Protein AF-A0A2E4IBY7-F1 (afdb_monomer)

Mean predicted aligned error: 4.53 Å

pLDDT: mean 88.71, std 9.63, range [53.53, 96.25]

Sequence (70 aa):
MSQFSWTLLDDFGKRYEIGLYHGDRSKYVLIYVNKKPIVVDFSIKETKKYSFYIGHELCEMKIEKKTGQF

Solvent-accessible surface area (backbone atoms only — not comparable to full-atom values): 4329 Å² total; per-residue (Å²): 113,51,74,49,73,52,76,46,70,51,99,86,69,51,77,39,46,37,35,41,39,39,37,70,87,69,21,32,40,39,34,26,50,70,89,40,80,77,42,79,45,75,69,60,86,62,63,46,76,48,76,50,72,58,90,92,43,82,44,76,49,74,51,71,63,48,95,94,50,123

Foldseek 3Di:
DDKDWDWDQDPVRDIWIWIWDADQVFRWIFIDIPNHTPDTDTDNDAKDKDWDDDPNDIDIDIDHDDVPGD

Nearest PDB structures (foldseek):
  3mx7-assembly1_A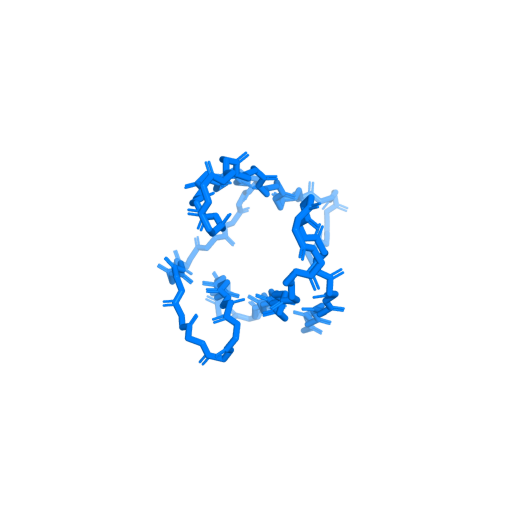  TM=8.356E-01  e=2.842E-02  Homo sapiens
  5j3b-assembly2_B  TM=4.031E-01  e=4.322E+00  Acinetobacter baumannii
  8s8u-assembly1_A  TM=3.345E-01  e=4.090E+00  Escherichia coli K-12
  8s8u-assembly2_B  TM=3.334E-01  e=4.826E+00  Escherichia coli K-12

Secondary structure (DSSP, 8-state):
-EEEEEEEE-TT--EEEEEEEE-TTT--EEEEETTEEEEEE----S-EEEEEEETTEEEEEEE--BTTB-

Radius of gyration: 12.81 Å; Cα contacts (8 Å, |Δi|>4): 125; chains: 1; bounding box: 35×18×30 Å

Structure (mmCIF, N/CA/C/O backbone):
data_AF-A0A2E4IBY7-F1
#
_entry.id   AF-A0A2E4IBY7-F1
#
loop_
_atom_site.group_PDB
_atom_site.id
_atom_site.type_symbol
_atom_site.label_atom_id
_atom_site.label_alt_id
_atom_site.label_comp_id
_atom_site.label_asym_id
_atom_site.label_entity_id
_atom_site.label_seq_id
_atom_site.pdbx_PDB_ins_code
_atom_site.Cartn_x
_atom_site.Cartn_y
_atom_site.Cartn_z
_atom_site.occupancy
_atom_site.B_iso_or_equiv
_atom_site.auth_seq_id
_atom_site.auth_comp_id
_atom_site.auth_asym_id
_atom_site.auth_atom_id
_atom_site.pdbx_PDB_model_num
ATOM 1 N N . MET A 1 1 ? -15.078 8.394 2.421 1.00 65.12 1 MET A N 1
ATOM 2 C CA . MET A 1 1 ? -14.410 7.371 1.606 1.00 65.12 1 MET A CA 1
ATOM 3 C C . MET A 1 1 ? -13.167 8.056 1.128 1.00 65.12 1 MET A C 1
ATOM 5 O O . MET A 1 1 ? -13.306 9.085 0.475 1.00 65.12 1 MET A O 1
ATOM 9 N N . SER A 1 2 ? -11.994 7.574 1.518 1.00 81.88 2 SER A N 1
ATOM 10 C CA . SER A 1 2 ? -10.740 8.233 1.170 1.00 81.88 2 SER A CA 1
ATOM 11 C C . SER A 1 2 ? -9.943 7.363 0.203 1.00 81.88 2 SER A C 1
ATOM 13 O O . SER A 1 2 ? -9.701 6.176 0.432 1.00 81.88 2 SER A O 1
ATOM 15 N N . GLN A 1 3 ? -9.590 7.959 -0.933 1.00 90.88 3 GLN A N 1
ATOM 16 C CA . GLN A 1 3 ? -8.722 7.360 -1.933 1.00 90.88 3 GLN A CA 1
ATOM 17 C C . GLN A 1 3 ? -7.589 8.337 -2.212 1.00 90.88 3 GLN A C 1
ATOM 19 O O . GLN A 1 3 ? -7.827 9.512 -2.486 1.00 90.88 3 GLN A O 1
ATOM 24 N N . PHE A 1 4 ? -6.364 7.834 -2.139 1.00 92.75 4 PHE A N 1
ATOM 25 C CA . PHE A 1 4 ? -5.152 8.590 -2.401 1.00 92.75 4 PHE A CA 1
ATOM 26 C C . PHE A 1 4 ? -4.330 7.864 -3.452 1.00 92.75 4 PHE A C 1
ATOM 28 O O . PHE A 1 4 ? -4.253 6.636 -3.452 1.00 92.75 4 PHE A O 1
ATOM 35 N N . SER A 1 5 ? -3.689 8.626 -4.327 1.00 94.56 5 SER A N 1
ATOM 36 C CA . SER A 1 5 ? -2.741 8.097 -5.299 1.00 94.56 5 SER A CA 1
ATOM 37 C C . SER A 1 5 ? -1.582 9.058 -5.466 1.00 94.56 5 SER A C 1
ATOM 39 O O . SER A 1 5 ? -1.790 10.269 -5.544 1.00 94.56 5 SER A O 1
ATOM 41 N N . TRP A 1 6 ? -0.373 8.524 -5.552 1.00 95.00 6 TRP A N 1
ATOM 42 C CA . TRP A 1 6 ? 0.834 9.297 -5.807 1.00 95.00 6 TRP A CA 1
ATOM 43 C C . TRP A 1 6 ? 1.818 8.476 -6.637 1.00 95.00 6 TRP A C 1
ATOM 45 O O . TRP A 1 6 ? 1.709 7.255 -6.742 1.00 95.00 6 TRP A O 1
ATOM 55 N N . THR A 1 7 ? 2.773 9.155 -7.269 1.00 94.88 7 THR A N 1
ATOM 56 C CA . THR A 1 7 ? 3.845 8.500 -8.026 1.00 94.88 7 THR A CA 1
ATOM 57 C C . THR A 1 7 ? 5.136 8.572 -7.231 1.00 94.88 7 THR A C 1
ATOM 59 O O . THR A 1 7 ? 5.538 9.654 -6.812 1.00 94.88 7 THR A O 1
ATOM 62 N N . LEU A 1 8 ? 5.787 7.427 -7.055 1.00 92.44 8 LEU A N 1
ATOM 63 C CA . LEU A 1 8 ? 7.151 7.333 -6.550 1.00 92.44 8 LEU A CA 1
ATOM 64 C C . LEU A 1 8 ? 8.107 7.144 -7.734 1.00 92.44 8 LEU A C 1
ATOM 66 O O . LEU A 1 8 ? 7.825 6.360 -8.643 1.00 92.44 8 LEU A O 1
ATOM 70 N N . LEU A 1 9 ? 9.220 7.870 -7.719 1.00 93.31 9 LEU A N 1
ATOM 71 C CA . LEU A 1 9 ? 10.354 7.675 -8.618 1.00 93.31 9 LEU A CA 1
ATOM 72 C C . LEU A 1 9 ? 11.470 7.004 -7.823 1.00 93.31 9 LEU A C 1
ATOM 74 O O . LEU A 1 9 ? 11.779 7.477 -6.733 1.00 93.31 9 LEU A O 1
ATOM 78 N N . ASP A 1 10 ? 12.039 5.922 -8.350 1.00 90.38 10 ASP A N 1
ATOM 79 C CA . ASP A 1 10 ? 13.276 5.368 -7.793 1.00 90.38 10 ASP A CA 1
ATOM 80 C C . ASP A 1 10 ? 14.520 6.082 -8.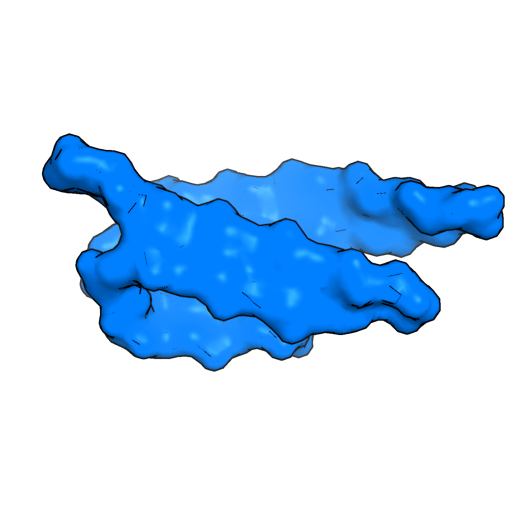341 1.00 90.38 10 ASP A C 1
ATOM 82 O O . ASP A 1 10 ? 14.440 6.905 -9.261 1.00 90.38 10 ASP A O 1
ATOM 86 N N . ASP A 1 11 ? 15.678 5.730 -7.784 1.00 89.25 11 ASP A N 1
ATOM 87 C CA . ASP A 1 11 ? 16.982 6.303 -8.137 1.00 89.25 11 ASP A CA 1
ATOM 88 C C . ASP A 1 11 ? 17.380 6.062 -9.605 1.00 89.25 11 ASP A C 1
ATOM 90 O O . ASP A 1 11 ? 18.236 6.762 -10.146 1.00 89.25 11 ASP A O 1
ATOM 94 N N . PHE A 1 12 ? 16.736 5.106 -10.283 1.00 91.62 12 PHE A N 1
ATOM 95 C CA . PHE A 1 12 ? 16.953 4.79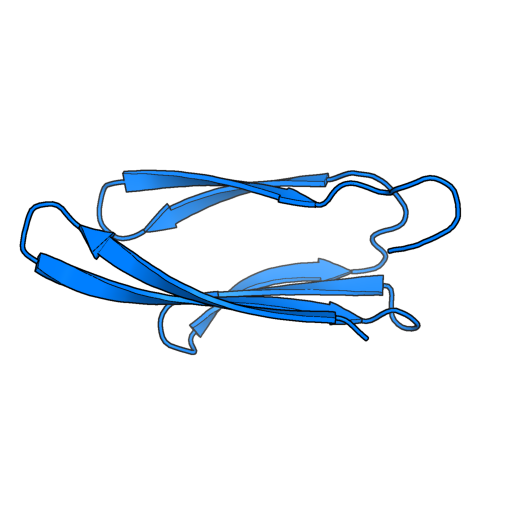0 -11.697 1.00 91.62 12 PHE A CA 1
ATOM 96 C C . PHE A 1 12 ? 15.897 5.431 -12.614 1.00 91.62 12 PHE A C 1
ATOM 98 O O . PHE A 1 12 ? 15.873 5.172 -13.819 1.00 91.62 12 PHE A O 1
ATOM 105 N N . GLY A 1 13 ? 15.015 6.273 -12.066 1.00 91.12 13 GLY A N 1
ATOM 106 C CA . GLY A 1 13 ? 13.978 6.992 -12.803 1.00 91.12 13 GLY A CA 1
ATOM 107 C C . GLY A 1 13 ? 12.742 6.155 -13.138 1.00 91.12 13 GLY A C 1
ATOM 108 O O . GLY A 1 13 ? 11.865 6.616 -13.880 1.00 91.12 13 GLY A O 1
ATOM 109 N N . LYS A 1 14 ? 12.625 4.937 -12.602 1.00 94.44 14 LYS A N 1
ATOM 110 C CA . LYS A 1 14 ? 11.436 4.109 -12.790 1.00 94.44 14 LYS A CA 1
ATOM 111 C C . LYS A 1 14 ? 10.302 4.630 -11.915 1.00 94.44 14 LYS A C 1
ATOM 113 O O . LYS A 1 14 ? 10.477 5.000 -10.757 1.00 94.44 14 LYS A O 1
ATOM 118 N N . ARG A 1 15 ? 9.107 4.652 -12.504 1.00 95.44 15 ARG A N 1
ATOM 119 C CA . ARG A 1 15 ? 7.884 5.165 -11.883 1.00 95.44 15 ARG A CA 1
ATOM 120 C C . ARG A 1 15 ? 7.055 4.038 -11.285 1.00 95.44 15 ARG A C 1
ATOM 122 O O . ARG A 1 15 ? 6.833 3.012 -11.931 1.00 95.44 15 ARG A O 1
ATOM 129 N N . TYR A 1 16 ? 6.536 4.285 -10.091 1.00 95.75 16 TYR A N 1
ATOM 130 C CA . TYR A 1 16 ? 5.582 3.425 -9.408 1.00 95.75 16 TYR A CA 1
ATOM 131 C C . TYR A 1 16 ? 4.341 4.239 -9.045 1.00 95.75 16 TYR A C 1
ATOM 133 O O . TYR A 1 16 ? 4.418 5.191 -8.271 1.00 95.75 16 TYR A O 1
ATOM 141 N N . GLU A 1 17 ? 3.197 3.870 -9.614 1.00 96.25 17 GLU A N 1
ATOM 142 C CA . GLU A 1 17 ? 1.894 4.427 -9.254 1.00 96.25 17 GLU A CA 1
ATOM 143 C C . GLU A 1 17 ? 1.403 3.716 -7.994 1.00 96.25 17 GLU A C 1
ATOM 145 O O . GLU A 1 17 ? 1.025 2.545 -8.045 1.00 96.25 17 GLU A O 1
ATOM 150 N N . ILE A 1 18 ? 1.429 4.406 -6.861 1.00 95.81 18 ILE A N 1
ATOM 151 C CA . ILE A 1 18 ? 0.970 3.871 -5.585 1.00 95.81 18 ILE A CA 1
ATOM 152 C C . ILE A 1 18 ? -0.432 4.404 -5.341 1.00 95.81 18 ILE A C 1
ATOM 154 O O . ILE A 1 18 ? -0.687 5.598 -5.501 1.00 95.81 18 ILE A O 1
ATOM 158 N N . GLY A 1 19 ? -1.334 3.526 -4.924 1.00 95.19 19 GLY A N 1
ATOM 159 C CA . GLY A 1 19 ? -2.644 3.933 -4.460 1.00 95.19 19 GLY A CA 1
ATOM 160 C C . GLY A 1 19 ? -3.025 3.284 -3.147 1.00 95.19 19 GLY A C 1
ATOM 161 O O . GLY A 1 19 ? -2.682 2.137 -2.863 1.00 95.19 19 GLY A O 1
ATOM 162 N N . LEU A 1 20 ? -3.752 4.060 -2.356 1.00 94.50 20 LEU A N 1
ATOM 163 C CA . LEU A 1 20 ? -4.356 3.672 -1.099 1.00 94.50 20 LEU A CA 1
ATOM 164 C C . LEU A 1 20 ? -5.856 3.920 -1.208 1.00 94.50 20 LEU A C 1
ATOM 166 O O . LEU A 1 20 ? -6.302 5.023 -1.523 1.00 94.50 20 LEU A O 1
ATOM 170 N N . TYR A 1 21 ? -6.628 2.898 -0.888 1.00 93.25 21 TYR A N 1
ATOM 171 C CA . TYR A 1 21 ? -8.058 2.995 -0.685 1.00 93.25 21 TYR A CA 1
ATOM 172 C C . TYR A 1 21 ? -8.379 2.628 0.760 1.00 93.25 21 TYR A C 1
ATOM 174 O O . TYR A 1 21 ? -7.961 1.571 1.236 1.00 93.25 21 TYR A O 1
ATOM 182 N N . HIS A 1 22 ? -9.144 3.486 1.435 1.00 89.19 22 HIS A N 1
ATOM 183 C CA . HIS A 1 22 ? -9.718 3.194 2.738 1.00 89.19 22 HIS A CA 1
ATOM 184 C C . HIS A 1 22 ? -11.239 3.375 2.701 1.00 89.19 22 HIS A C 1
ATOM 186 O O . HIS A 1 22 ? -11.778 4.467 2.499 1.00 89.19 22 HIS A O 1
ATOM 192 N N . GLY A 1 23 ? -11.954 2.265 2.872 1.00 86.38 23 GLY A N 1
ATOM 193 C CA . GLY A 1 23 ? -13.409 2.270 2.877 1.00 86.38 23 GLY A CA 1
ATOM 194 C C . GLY A 1 23 ? -13.953 2.693 4.238 1.00 86.38 23 GLY A C 1
ATOM 195 O O . GLY A 1 23 ? -13.890 1.918 5.183 1.00 86.38 23 GLY A O 1
ATOM 196 N N . ASP A 1 24 ? -14.565 3.872 4.361 1.00 77.19 24 ASP A N 1
ATOM 197 C CA . ASP A 1 24 ? -15.077 4.359 5.656 1.00 77.19 24 ASP A CA 1
ATOM 198 C C . ASP A 1 24 ? -16.078 3.415 6.331 1.00 77.19 24 ASP A C 1
ATOM 200 O O . ASP A 1 24 ? -16.089 3.319 7.556 1.00 77.19 24 ASP A O 1
ATOM 204 N N . ARG A 1 25 ? -16.948 2.754 5.555 1.00 81.06 25 ARG A N 1
ATOM 205 C CA . ARG A 1 25 ? -17.985 1.848 6.082 1.00 81.06 25 ARG A CA 1
ATOM 206 C C . ARG A 1 25 ? -17.476 0.422 6.235 1.00 81.06 25 ARG A C 1
ATOM 208 O O . ARG A 1 25 ? -17.722 -0.205 7.257 1.00 81.06 25 ARG A O 1
ATOM 215 N N . SER A 1 26 ? -16.770 -0.075 5.223 1.00 83.75 26 SER A N 1
ATOM 216 C CA . SER A 1 26 ? -16.232 -1.436 5.212 1.00 83.75 26 SER A CA 1
ATOM 217 C C . SER A 1 26 ? -15.001 -1.592 6.104 1.00 83.75 26 SER A C 1
ATOM 219 O O . SER A 1 26 ? -14.700 -2.694 6.552 1.00 83.75 26 SER A O 1
ATOM 221 N N . LYS A 1 27 ? -14.305 -0.486 6.393 1.00 84.56 27 LYS A N 1
ATOM 222 C CA . LYS A 1 27 ? -13.015 -0.451 7.090 1.00 84.56 27 LYS A CA 1
ATOM 223 C C . LYS A 1 27 ? -11.953 -1.297 6.387 1.00 84.56 27 LYS A C 1
ATOM 225 O O . LYS A 1 27 ? -11.113 -1.918 7.032 1.00 84.56 27 LYS A O 1
ATOM 230 N N . TYR A 1 28 ? -12.038 -1.369 5.060 1.00 91.12 28 TYR A N 1
ATOM 231 C CA . TYR A 1 28 ? -11.076 -2.092 4.235 1.00 91.12 28 TYR A CA 1
ATOM 232 C C . TYR A 1 28 ? -9.959 -1.147 3.832 1.00 91.12 28 TYR A C 1
ATOM 234 O O . TYR A 1 28 ? -10.235 -0.033 3.388 1.00 91.12 28 TYR A O 1
ATOM 242 N N . VAL A 1 29 ? -8.723 -1.610 3.960 1.00 92.94 29 VAL A N 1
ATOM 243 C CA . VAL A 1 29 ? -7.538 -0.977 3.397 1.00 92.94 29 VAL A CA 1
ATOM 244 C C . VAL A 1 29 ? -7.106 -1.796 2.192 1.00 92.94 29 VAL A C 1
ATOM 246 O O . VAL A 1 29 ? -6.914 -3.007 2.284 1.00 92.94 29 VAL A O 1
ATOM 249 N N . LEU A 1 30 ? -6.932 -1.123 1.063 1.00 94.44 30 LEU A N 1
ATOM 250 C CA . LEU A 1 30 ? -6.298 -1.679 -0.121 1.00 94.44 30 LEU A CA 1
ATOM 251 C C . LEU A 1 30 ? -5.129 -0.774 -0.493 1.00 94.44 30 LEU A C 1
ATOM 253 O O . LEU A 1 30 ? -5.325 0.408 -0.766 1.00 94.44 30 LEU A O 1
ATOM 257 N N . ILE A 1 31 ? -3.929 -1.341 -0.526 1.00 95.19 31 ILE A N 1
ATOM 258 C CA . ILE A 1 31 ? -2.746 -0.685 -1.079 1.00 95.19 31 ILE A CA 1
ATOM 259 C C . ILE A 1 31 ? -2.392 -1.407 -2.370 1.00 95.19 31 ILE A C 1
ATOM 261 O O . ILE A 1 31 ? -2.297 -2.638 -2.398 1.00 95.19 31 ILE A O 1
ATOM 265 N N . TYR A 1 32 ? -2.185 -0.648 -3.437 1.00 96.19 32 TYR A N 1
ATOM 266 C CA . TYR A 1 32 ? -1.785 -1.174 -4.732 1.00 96.19 32 TYR A CA 1
ATO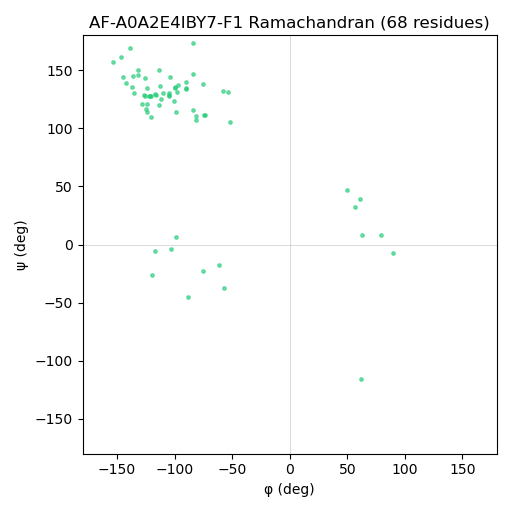M 267 C C . TYR A 1 32 ? -0.607 -0.398 -5.311 1.00 96.19 32 TYR A C 1
ATOM 269 O O . TYR A 1 32 ? -0.455 0.798 -5.078 1.00 96.19 32 TYR A O 1
ATOM 277 N N . VAL A 1 33 ? 0.210 -1.095 -6.098 1.00 95.75 33 VAL A N 1
ATOM 278 C CA . VAL A 1 33 ? 1.318 -0.520 -6.864 1.00 95.75 33 VAL A CA 1
ATOM 279 C C . VAL A 1 33 ? 1.145 -0.916 -8.322 1.00 95.75 33 VAL A C 1
ATOM 281 O O . VAL A 1 33 ? 0.966 -2.093 -8.630 1.00 95.75 33 VAL A O 1
ATOM 284 N N . ASN A 1 34 ? 1.169 0.056 -9.232 1.00 95.50 34 ASN A N 1
ATOM 285 C CA . ASN A 1 34 ? 0.93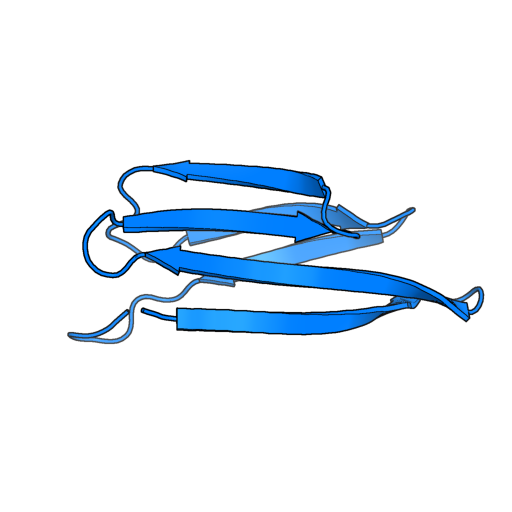8 -0.138 -10.665 1.00 95.50 34 ASN A CA 1
ATOM 286 C C . ASN A 1 34 ? -0.335 -0.959 -10.931 1.00 95.50 34 ASN A C 1
ATOM 288 O O . ASN A 1 34 ? -0.324 -1.932 -11.688 1.00 95.50 34 ASN A O 1
ATOM 292 N N . LYS A 1 35 ? -1.426 -0.583 -10.246 1.00 93.38 35 LYS A N 1
ATOM 293 C CA . LYS A 1 35 ? -2.750 -1.234 -10.294 1.00 93.38 35 LYS A CA 1
ATOM 294 C C . LYS A 1 35 ? -2.784 -2.688 -9.793 1.00 93.38 35 LYS A C 1
ATOM 296 O O . LYS A 1 35 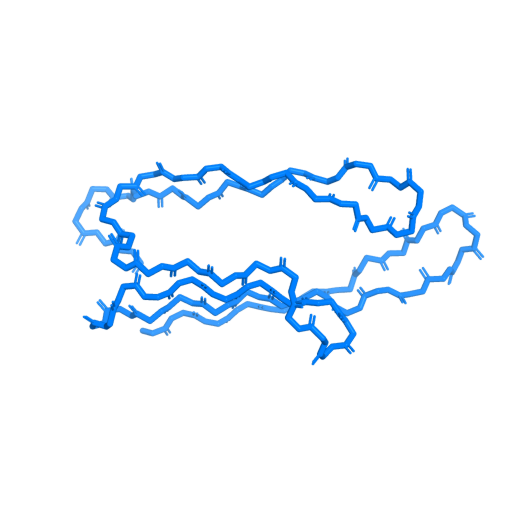? -3.815 -3.343 -9.918 1.00 93.38 35 LYS A O 1
ATOM 301 N N . LYS A 1 36 ? -1.698 -3.198 -9.200 1.00 95.31 36 LYS A N 1
ATOM 302 C CA . LYS A 1 36 ? -1.641 -4.529 -8.580 1.00 95.31 36 LYS A CA 1
ATOM 303 C C . LYS A 1 36 ? -1.783 -4.413 -7.059 1.00 95.31 36 LYS A C 1
ATOM 305 O O . LYS A 1 36 ? -0.979 -3.704 -6.453 1.00 95.31 36 LYS A O 1
ATOM 310 N N . PRO A 1 37 ? -2.766 -5.082 -6.431 1.00 94.88 37 PRO A N 1
ATOM 311 C CA . PRO A 1 37 ? -2.876 -5.140 -4.976 1.00 94.88 37 PRO A CA 1
ATOM 312 C C . PRO A 1 37 ? -1.610 -5.724 -4.347 1.00 94.88 37 PRO A C 1
ATOM 314 O O . PRO A 1 37 ? -1.133 -6.770 -4.784 1.00 94.88 37 PRO A O 1
ATOM 317 N N . ILE A 1 38 ? -1.089 -5.058 -3.320 1.00 95.19 38 ILE A N 1
ATOM 318 C CA . ILE A 1 38 ? 0.048 -5.536 -2.519 1.00 95.19 38 ILE A CA 1
ATOM 319 C C . ILE A 1 38 ? -0.321 -5.722 -1.046 1.00 95.19 38 ILE A C 1
ATOM 321 O O . ILE A 1 38 ? 0.270 -6.554 -0.366 1.00 95.19 38 ILE A O 1
ATOM 325 N N . VAL A 1 39 ? -1.325 -4.988 -0.562 1.00 94.69 39 VAL A N 1
ATOM 326 C CA . VAL A 1 39 ? -1.907 -5.169 0.768 1.00 94.69 39 VAL A CA 1
ATOM 327 C C . VAL A 1 39 ? -3.416 -5.125 0.633 1.00 94.69 39 VAL A C 1
ATOM 329 O O . VAL A 1 39 ? -3.963 -4.194 0.042 1.00 94.69 39 VAL A O 1
ATOM 332 N N . VAL A 1 40 ? -4.079 -6.115 1.219 1.00 93.94 40 VAL A N 1
ATOM 333 C CA . VAL A 1 40 ? -5.523 -6.115 1.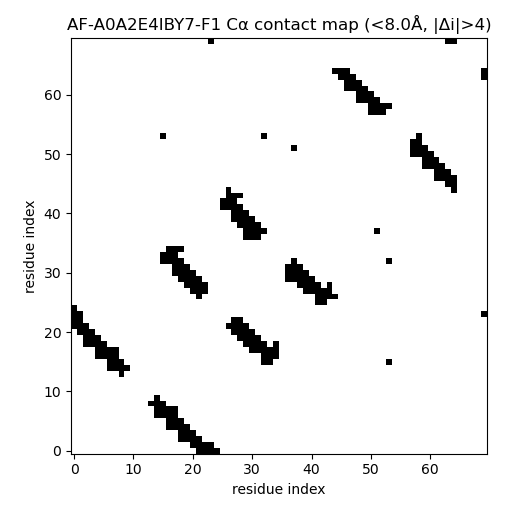441 1.00 93.94 40 VAL A CA 1
ATOM 334 C C . VAL A 1 40 ? -5.736 -6.432 2.908 1.00 93.94 40 VAL A C 1
ATOM 336 O O . VAL A 1 40 ? -5.287 -7.472 3.384 1.00 93.94 40 VAL A O 1
ATOM 339 N N . ASP A 1 41 ? -6.388 -5.526 3.622 1.00 93.44 41 ASP A N 1
ATOM 340 C CA . ASP A 1 41 ? -6.619 -5.667 5.052 1.00 93.44 41 ASP A CA 1
ATOM 341 C C . ASP A 1 41 ? -8.046 -5.257 5.398 1.00 93.44 41 ASP A C 1
ATOM 343 O O . ASP A 1 41 ? -8.568 -4.255 4.905 1.00 93.44 41 ASP A O 1
ATOM 347 N N . PHE A 1 42 ? -8.698 -6.056 6.231 1.00 90.69 42 PHE A N 1
ATOM 348 C CA . PHE A 1 42 ? -10.117 -5.925 6.518 1.00 90.69 42 PHE A CA 1
ATOM 349 C C . PHE A 1 42 ? -10.322 -5.515 7.973 1.00 90.69 42 PHE A C 1
ATOM 351 O O . PHE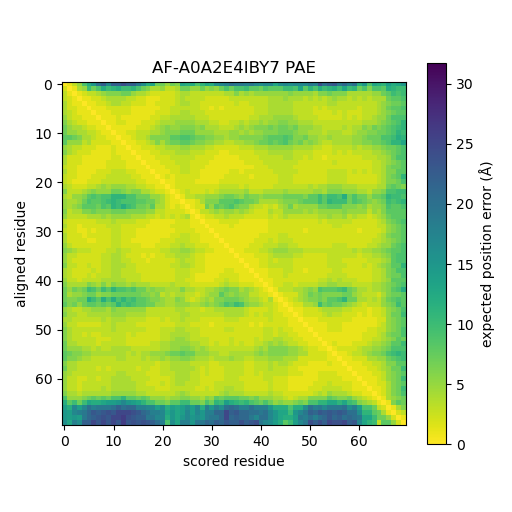 A 1 42 ? -9.578 -5.912 8.864 1.00 90.69 42 PHE A O 1
ATOM 358 N N . SER A 1 43 ? -11.405 -4.783 8.238 1.00 85.81 43 SER A N 1
ATOM 359 C CA . SER A 1 43 ? -11.805 -4.398 9.597 1.00 85.81 43 SER A CA 1
ATOM 360 C C . SER A 1 43 ? -10.779 -3.530 10.345 1.00 85.81 43 SER A C 1
ATOM 362 O O . SER A 1 43 ? -10.611 -3.671 11.558 1.00 85.81 43 SER A O 1
ATOM 364 N N . ILE A 1 44 ? -10.128 -2.590 9.654 1.00 86.75 44 ILE A N 1
ATOM 365 C CA . ILE A 1 44 ? -9.185 -1.642 10.260 1.00 86.75 44 ILE A CA 1
ATOM 366 C C . ILE A 1 44 ? -9.927 -0.581 11.080 1.00 86.75 44 ILE A C 1
ATOM 368 O O . ILE A 1 44 ? -10.649 0.264 10.554 1.00 86.75 44 ILE A O 1
ATOM 372 N N . LYS A 1 45 ? -9.758 -0.635 12.404 1.00 81.81 45 LYS A N 1
ATOM 373 C CA . LYS A 1 45 ? -10.444 0.247 13.370 1.00 81.81 45 LYS A CA 1
ATOM 374 C C . LYS A 1 45 ? -9.505 1.140 14.175 1.00 81.81 45 LYS A C 1
ATOM 376 O O . LYS A 1 45 ? -9.985 2.004 14.910 1.00 81.81 45 LYS A O 1
ATOM 381 N N . GLU A 1 46 ? -8.199 0.948 14.017 1.00 84.62 46 GLU A N 1
ATOM 382 C CA . GLU A 1 46 ? -7.132 1.643 14.739 1.00 84.62 46 GLU A CA 1
ATOM 383 C C . GLU A 1 46 ? -5.980 1.998 13.793 1.00 84.62 46 GLU A C 1
ATOM 385 O O . GLU A 1 46 ? -5.930 1.522 12.656 1.00 84.62 46 GLU A O 1
ATOM 390 N N . THR A 1 47 ? -5.056 2.834 14.272 1.00 90.81 47 THR A N 1
ATOM 391 C CA . THR A 1 47 ? -3.815 3.160 13.559 1.00 90.81 47 THR A CA 1
ATOM 392 C C . THR A 1 47 ? -3.067 1.885 13.182 1.00 90.81 47 THR A C 1
ATOM 394 O O . THR A 1 47 ? -2.842 1.023 14.033 1.00 90.81 47 THR A O 1
ATOM 397 N N . LYS A 1 48 ? -2.643 1.775 11.921 1.00 92.06 48 LYS A N 1
ATOM 398 C CA . LYS A 1 48 ? -1.918 0.602 11.423 1.00 92.06 48 LYS A CA 1
ATOM 399 C C . LYS A 1 48 ? -0.736 1.006 10.555 1.00 92.06 48 LYS A C 1
ATOM 401 O O . LYS A 1 48 ? -0.783 2.009 9.842 1.00 92.06 48 LYS A O 1
ATOM 406 N N . LYS A 1 49 ? 0.330 0.216 10.650 1.00 94.62 49 LYS A N 1
ATOM 407 C CA . LYS A 1 49 ? 1.556 0.363 9.870 1.00 94.62 49 LYS A CA 1
ATOM 408 C C . LYS A 1 49 ? 1.683 -0.825 8.923 1.00 94.62 49 LYS A C 1
ATOM 410 O O . LYS A 1 49 ? 1.448 -1.959 9.332 1.00 94.62 49 LYS A O 1
ATOM 415 N N . TYR A 1 50 ? 2.064 -0.546 7.687 1.00 94.81 50 TYR A N 1
ATOM 416 C CA . TYR A 1 50 ? 2.323 -1.529 6.646 1.00 94.81 50 TYR A CA 1
ATOM 417 C C . TYR A 1 50 ? 3.739 -1.323 6.133 1.00 94.81 50 TYR A C 1
ATOM 419 O O . TYR A 1 50 ? 4.121 -0.188 5.851 1.00 94.81 50 TYR A O 1
ATOM 427 N N . SER A 1 51 ? 4.484 -2.410 5.985 1.00 94.75 51 SER A N 1
ATOM 428 C CA . SER A 1 51 ? 5.825 -2.393 5.405 1.00 94.75 51 SER A CA 1
ATOM 429 C C . SER A 1 51 ? 5.823 -3.300 4.181 1.00 94.75 51 SER A C 1
ATOM 431 O O . SER A 1 51 ? 5.356 -4.437 4.252 1.00 94.75 51 SER A O 1
ATOM 433 N N . PHE A 1 52 ? 6.278 -2.784 3.046 1.00 93.06 52 PHE A N 1
ATOM 434 C CA . PHE A 1 52 ? 6.271 -3.497 1.770 1.00 93.06 52 PHE A CA 1
ATOM 435 C C . PHE A 1 52 ? 7.383 -2.976 0.865 1.00 93.06 52 PHE A C 1
ATOM 437 O O . PHE A 1 52 ? 7.848 -1.849 1.021 1.00 93.06 52 PHE A O 1
ATOM 444 N N . TYR A 1 53 ? 7.799 -3.795 -0.096 1.00 91.69 53 TYR A N 1
ATOM 445 C CA . TYR A 1 53 ? 8.835 -3.412 -1.048 1.00 91.69 53 TYR A CA 1
ATOM 446 C C . TYR A 1 53 ? 8.246 -2.737 -2.289 1.00 91.69 53 TYR A C 1
ATOM 448 O O . TYR A 1 53 ? 7.238 -3.191 -2.837 1.00 91.69 53 TYR A O 1
ATOM 456 N N . ILE A 1 54 ? 8.917 -1.689 -2.765 1.00 91.06 54 ILE A N 1
ATOM 457 C CA . ILE A 1 54 ? 8.709 -1.101 -4.090 1.00 91.06 54 ILE A CA 1
ATOM 458 C C . ILE A 1 54 ? 10.035 -1.182 -4.841 1.00 91.06 54 ILE A C 1
ATOM 460 O O . ILE A 1 54 ? 10.998 -0.500 -4.505 1.00 91.06 54 ILE A O 1
ATOM 464 N N . GLY A 1 55 ? 10.102 -2.042 -5.859 1.00 87.81 55 GLY A N 1
ATOM 465 C CA . GLY A 1 55 ? 11.387 -2.356 -6.481 1.00 87.81 55 GLY A CA 1
ATOM 466 C C . GLY A 1 55 ? 12.323 -2.998 -5.455 1.00 87.81 55 GLY A C 1
ATOM 467 O O . GLY A 1 55 ? 12.018 -4.080 -4.957 1.00 87.81 55 GLY A O 1
ATOM 468 N N . HIS A 1 56 ? 13.430 -2.324 -5.141 1.00 87.69 56 HIS A N 1
ATOM 469 C CA . HIS A 1 56 ? 14.405 -2.755 -4.132 1.00 87.69 56 HIS A CA 1
ATOM 470 C C . HIS A 1 56 ? 14.299 -1.981 -2.806 1.00 87.69 56 HIS A C 1
ATOM 472 O O . HIS A 1 56 ? 14.980 -2.328 -1.845 1.00 87.69 56 HIS A O 1
ATOM 478 N N . GLU A 1 57 ? 13.415 -0.984 -2.733 1.00 88.69 57 GLU A N 1
ATOM 479 C CA . GLU A 1 57 ? 13.255 -0.107 -1.573 1.00 88.69 57 GLU A CA 1
ATOM 480 C C . GLU A 1 57 ? 12.222 -0.664 -0.591 1.00 88.69 57 GLU A C 1
ATOM 482 O O . GLU A 1 57 ? 11.127 -1.072 -0.993 1.00 88.69 57 GLU A O 1
ATOM 487 N N . LEU A 1 58 ? 12.539 -0.645 0.708 1.00 92.25 58 LEU A N 1
ATOM 488 C CA . LEU A 1 58 ? 11.569 -0.934 1.766 1.00 92.25 58 LEU A CA 1
ATOM 489 C C . LEU A 1 58 ? 10.789 0.342 2.091 1.00 92.25 58 LEU A C 1
ATOM 491 O O . LEU A 1 58 ? 11.341 1.312 2.601 1.00 92.25 58 LEU A O 1
ATOM 495 N N . CYS A 1 59 ? 9.488 0.325 1.828 1.00 91.75 59 CYS A N 1
ATOM 496 C CA . CYS A 1 59 ? 8.586 1.427 2.127 1.00 91.75 59 CYS A CA 1
ATOM 497 C C . CYS A 1 59 ? 7.738 1.117 3.358 1.00 91.75 59 CYS A C 1
ATOM 499 O O . CYS A 1 59 ? 7.287 -0.014 3.560 1.00 91.75 59 CYS A O 1
ATOM 501 N N . GLU A 1 60 ? 7.460 2.152 4.147 1.00 94.19 60 GLU A N 1
ATOM 502 C CA . GLU A 1 60 ? 6.555 2.071 5.287 1.00 94.19 60 GLU A CA 1
ATOM 503 C C . GLU A 1 60 ? 5.407 3.066 5.131 1.00 94.19 60 GLU A C 1
ATOM 505 O O . GLU A 1 60 ? 5.613 4.260 4.924 1.00 94.19 60 GLU A O 1
ATOM 510 N N . MET A 1 61 ? 4.179 2.571 5.262 1.00 91.75 61 MET A N 1
ATOM 511 C CA . MET A 1 61 ? 2.965 3.377 5.233 1.00 91.75 61 MET A CA 1
ATOM 512 C C . MET A 1 61 ? 2.266 3.295 6.583 1.00 91.75 61 MET A C 1
ATOM 514 O O . MET A 1 61 ? 1.987 2.206 7.084 1.00 91.75 61 MET A O 1
ATOM 518 N N . LYS A 1 62 ? 1.943 4.452 7.160 1.00 92.12 62 LYS A N 1
ATOM 519 C CA . LYS A 1 62 ? 1.190 4.554 8.409 1.00 92.12 62 LYS A CA 1
ATOM 520 C C . LYS A 1 62 ? -0.164 5.196 8.131 1.00 92.12 62 LYS A C 1
ATOM 522 O O . LYS A 1 62 ? -0.226 6.329 7.667 1.00 92.12 62 LYS A O 1
ATOM 527 N N . ILE A 1 63 ? -1.235 4.473 8.435 1.00 89.00 63 ILE A N 1
ATOM 528 C CA . ILE A 1 63 ? -2.596 5.006 8.435 1.00 89.00 63 ILE A CA 1
ATOM 529 C C . ILE A 1 63 ? -2.930 5.342 9.880 1.00 89.00 63 ILE A C 1
ATOM 531 O O . ILE A 1 63 ? -2.990 4.447 10.723 1.00 89.00 63 ILE A O 1
ATOM 535 N N . GLU A 1 64 ? -3.106 6.625 10.173 1.00 87.94 64 GLU A N 1
ATOM 536 C CA . GLU A 1 64 ? -3.396 7.110 11.519 1.00 87.94 64 GLU A CA 1
ATOM 537 C C . GLU A 1 64 ? -4.889 7.349 11.708 1.00 87.94 64 GLU A C 1
ATOM 539 O O . GLU A 1 64 ? -5.529 8.042 10.920 1.00 87.94 64 GLU A O 1
ATOM 544 N N . LYS A 1 65 ? -5.432 6.821 12.804 1.00 82.62 65 LYS A N 1
ATOM 545 C CA . LYS A 1 65 ? -6.749 7.220 13.290 1.00 82.62 65 LYS A CA 1
ATOM 546 C C . LYS A 1 65 ? -6.622 8.597 13.929 1.00 82.62 65 LYS A C 1
ATOM 548 O O . LYS A 1 65 ? -6.013 8.723 14.992 1.00 82.62 65 LYS A O 1
ATOM 553 N N . LYS A 1 66 ? -7.210 9.625 13.319 1.00 77.75 66 LYS A N 1
ATOM 554 C CA . LYS A 1 66 ? -7.403 10.909 14.003 1.00 77.75 66 LYS A CA 1
ATOM 555 C C . LYS A 1 66 ? -8.680 10.839 14.833 1.00 77.75 66 LYS A C 1
ATOM 557 O O . LYS A 1 66 ? -9.623 10.129 14.492 1.00 77.75 66 LYS A O 1
ATOM 562 N N . THR A 1 67 ? -8.699 11.526 15.970 1.00 60.41 67 THR A N 1
ATOM 563 C CA . THR A 1 67 ? -9.793 11.486 16.946 1.00 60.41 67 THR A CA 1
ATOM 564 C C . THR A 1 67 ? -11.139 11.758 16.260 1.00 60.41 67 THR A C 1
ATOM 566 O O . THR A 1 67 ? -11.42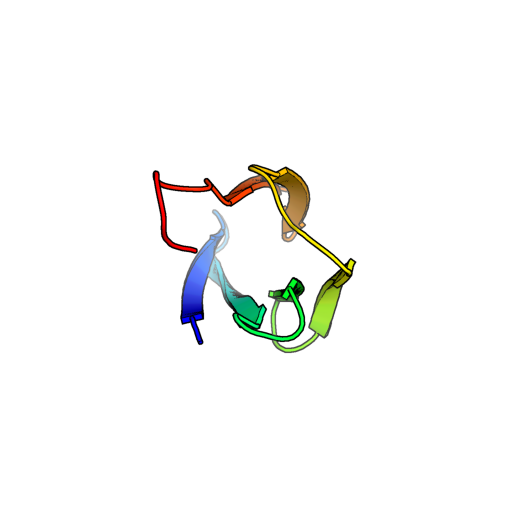3 12.881 15.859 1.00 60.41 67 THR A O 1
ATOM 569 N N . GLY A 1 68 ? -11.950 10.711 16.083 1.00 58.44 68 GLY A N 1
ATOM 570 C CA . GLY A 1 68 ? -13.288 10.788 15.488 1.00 58.44 68 GLY A CA 1
ATOM 571 C C . GLY A 1 68 ? -13.399 10.632 13.962 1.00 58.44 68 GLY A C 1
ATOM 572 O O . GLY A 1 68 ? -14.528 10.514 13.491 1.00 58.44 68 GLY A O 1
ATOM 573 N N . GLN A 1 69 ? -12.307 10.578 13.184 1.00 53.53 69 GLN A N 1
ATOM 574 C CA . GLN A 1 69 ? -12.366 10.399 11.719 1.00 53.53 69 GLN A CA 1
ATOM 575 C C . GLN A 1 69 ? -11.212 9.547 11.162 1.00 53.53 69 GLN A C 1
ATOM 577 O O . GLN A 1 69 ? -10.074 9.617 11.628 1.00 53.53 69 GLN A O 1
ATOM 582 N N . PHE A 1 70 ? -11.547 8.752 10.143 1.00 53.62 70 PHE A N 1
ATOM 583 C CA . PHE A 1 70 ? -10.634 8.036 9.250 1.00 53.62 70 PHE A CA 1
ATOM 584 C C . PHE A 1 70 ? -10.790 8.573 7.830 1.00 53.62 70 PHE A C 1
ATOM 586 O O . PHE A 1 70 ? -11.936 8.961 7.510 1.00 53.62 70 PHE A O 1
#